Protein AF-A0A7W8HLC0-F1 (afdb_monomer_lite)

Foldseek 3Di:
DFDLVFFDDWDDDPPFWTFTWHADPVVRDTDTDTDGPVNCVVVVVVVVVVVHPD

pLDDT: mean 93.79, std 4.42, range [72.0, 97.94]

Sequence (54 aa):
MIDPDTIEDVDDCDGESILAYGYNPISKEWEWRWVSMEELAEAGRTDIIARVIG

Structure (mmCIF, N/CA/C/O backbone):
data_AF-A0A7W8HLC0-F1
#
_entry.id   AF-A0A7W8HLC0-F1
#
loop_
_atom_site.group_PDB
_atom_site.id
_atom_site.type_symbol
_atom_site.label_atom_id
_atom_site.label_alt_id
_atom_site.label_comp_id
_atom_site.label_asym_id
_atom_site.label_entity_id
_atom_site.label_seq_id
_atom_site.pdbx_PDB_ins_code
_atom_site.Cartn_x
_atom_site.Cartn_y
_atom_site.Cartn_z
_atom_site.occupancy
_atom_site.B_iso_or_equiv
_atom_site.auth_seq_id
_atom_site.auth_comp_id
_atom_site.auth_asym_id
_atom_site.auth_atom_id
_atom_site.pdbx_PDB_model_num
ATOM 1 N N . MET A 1 1 ? 1.949 -1.854 9.229 1.00 86.31 1 MET A N 1
ATOM 2 C CA . MET A 1 1 ? 2.301 -2.544 7.977 1.00 86.31 1 MET A CA 1
ATOM 3 C C . MET A 1 1 ? 1.046 -2.443 7.153 1.00 86.31 1 MET A C 1
ATOM 5 O O . MET A 1 1 ? 0.023 -2.863 7.678 1.00 86.31 1 MET A O 1
ATOM 9 N N . ILE A 1 2 ? 1.067 -1.764 6.008 1.00 94.12 2 ILE A N 1
ATOM 10 C CA . ILE A 1 2 ? -0.141 -1.706 5.177 1.00 94.12 2 ILE A CA 1
ATOM 11 C C . ILE A 1 2 ? -0.284 -3.040 4.445 1.00 94.12 2 ILE A C 1
ATOM 13 O O . ILE A 1 2 ? 0.724 -3.662 4.115 1.00 94.12 2 ILE A O 1
ATOM 17 N N . ASP A 1 3 ? -1.515 -3.501 4.269 1.00 94.69 3 ASP A N 1
ATOM 18 C CA . ASP A 1 3 ? -1.820 -4.714 3.521 1.00 94.69 3 ASP A CA 1
ATOM 19 C C . ASP A 1 3 ? -1.670 -4.428 2.013 1.00 94.69 3 ASP A C 1
ATOM 21 O O . ASP A 1 3 ? -2.401 -3.570 1.497 1.00 94.69 3 ASP A O 1
ATOM 25 N 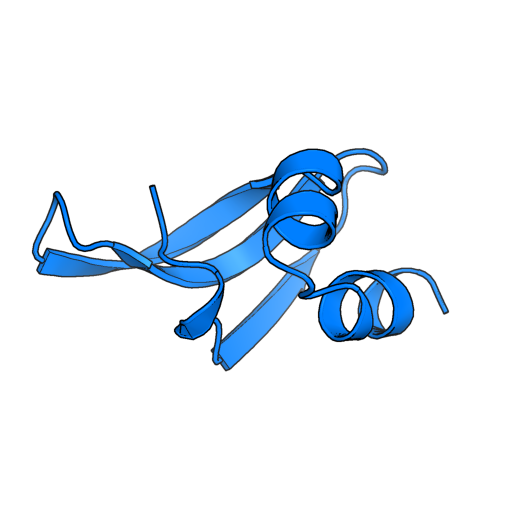N . PRO A 1 4 ? -0.748 -5.111 1.302 1.00 94.44 4 PRO A N 1
ATOM 26 C CA . PRO A 1 4 ? -0.518 -4.896 -0.123 1.00 94.44 4 PRO A CA 1
ATOM 27 C C . PRO A 1 4 ? -1.765 -5.060 -0.995 1.00 94.44 4 PRO A C 1
ATOM 29 O O . PRO A 1 4 ? -1.885 -4.377 -2.012 1.00 94.44 4 PRO A O 1
ATOM 32 N N . ASP A 1 5 ? -2.716 -5.912 -0.606 1.00 94.75 5 ASP A N 1
ATOM 33 C CA . ASP A 1 5 ? -3.956 -6.132 -1.363 1.00 94.75 5 ASP A CA 1
ATOM 34 C C . ASP A 1 5 ? -4.940 -4.962 -1.237 1.00 94.75 5 ASP A C 1
ATOM 36 O O . ASP A 1 5 ? -5.852 -4.810 -2.050 1.00 94.75 5 ASP A O 1
ATOM 40 N N . THR A 1 6 ? -4.742 -4.102 -0.238 1.00 96.25 6 THR A N 1
ATOM 41 C CA . THR A 1 6 ? -5.596 -2.937 0.031 1.00 96.25 6 THR A CA 1
ATOM 42 C C . THR A 1 6 ? -5.021 -1.630 -0.500 1.00 96.25 6 THR A C 1
ATOM 44 O O . THR A 1 6 ? -5.619 -0.580 -0.281 1.00 96.25 6 THR A O 1
ATOM 47 N N . ILE A 1 7 ? -3.860 -1.667 -1.163 1.00 96.50 7 ILE A N 1
ATOM 48 C CA . ILE A 1 7 ? -3.236 -0.457 -1.704 1.00 96.50 7 ILE A CA 1
ATOM 49 C C . ILE A 1 7 ? -4.132 0.139 -2.791 1.00 96.50 7 ILE A C 1
ATOM 51 O O . ILE A 1 7 ? -4.383 -0.503 -3.817 1.00 96.50 7 ILE A O 1
ATOM 55 N N . GLU A 1 8 ? -4.565 1.379 -2.563 1.00 96.06 8 GLU A N 1
ATOM 56 C CA . GLU A 1 8 ? -5.413 2.149 -3.478 1.00 96.06 8 GLU A CA 1
ATOM 57 C C . GLU A 1 8 ? -4.625 3.186 -4.280 1.00 96.06 8 GLU A C 1
ATOM 59 O O . GLU A 1 8 ? -4.995 3.472 -5.420 1.00 96.06 8 GLU A O 1
ATOM 64 N N . ASP A 1 9 ? -3.543 3.731 -3.717 1.00 95.50 9 ASP A N 1
ATOM 65 C CA . ASP A 1 9 ? -2.765 4.785 -4.368 1.00 95.50 9 ASP A CA 1
ATOM 66 C C . ASP A 1 9 ? -1.269 4.718 -4.046 1.00 95.50 9 ASP A C 1
ATOM 68 O O . ASP A 1 9 ? -0.852 4.103 -3.059 1.00 95.50 9 ASP A O 1
ATOM 72 N N . VAL A 1 10 ? -0.468 5.357 -4.898 1.00 95.25 10 VAL A N 1
ATOM 73 C CA . VAL A 1 10 ? 0.992 5.466 -4.782 1.00 95.25 10 VAL A CA 1
ATOM 74 C C . VAL A 1 10 ? 1.459 6.844 -5.232 1.00 95.25 10 VAL A C 1
ATOM 76 O O . VAL A 1 10 ? 0.916 7.383 -6.194 1.00 95.25 10 VAL A O 1
ATOM 79 N N . ASP A 1 11 ? 2.466 7.397 -4.556 1.00 94.12 11 ASP A N 1
ATOM 80 C CA . ASP A 1 11 ? 2.918 8.778 -4.805 1.00 94.12 11 ASP A CA 1
ATOM 81 C C . ASP A 1 11 ? 4.420 8.877 -5.110 1.00 94.12 11 ASP A C 1
ATOM 83 O O . ASP A 1 11 ? 4.807 9.445 -6.128 1.00 94.12 11 ASP A O 1
ATOM 87 N N . ASP A 1 12 ? 5.274 8.276 -4.274 1.00 94.06 12 ASP A N 1
ATOM 88 C CA . ASP A 1 12 ? 6.730 8.456 -4.345 1.00 94.06 12 ASP A CA 1
ATOM 89 C C . ASP A 1 12 ? 7.497 7.122 -4.318 1.00 94.06 12 ASP A C 1
ATOM 91 O O . ASP A 1 12 ? 6.970 6.083 -3.905 1.00 94.06 12 ASP A O 1
ATOM 95 N N . CYS A 1 13 ? 8.750 7.147 -4.772 1.00 93.44 13 CYS A N 1
ATOM 96 C CA . CYS A 1 13 ? 9.638 5.993 -4.873 1.00 93.44 13 CYS A CA 1
ATOM 97 C C . CYS A 1 13 ? 11.081 6.392 -4.577 1.00 93.44 13 CYS A C 1
ATOM 99 O O . CYS A 1 13 ? 11.654 7.229 -5.275 1.00 93.44 13 CYS A O 1
ATOM 101 N N . ASP A 1 14 ? 11.694 5.753 -3.582 1.00 92.81 14 ASP A N 1
ATOM 102 C CA . ASP A 1 14 ? 13.092 6.018 -3.215 1.00 92.81 14 ASP A CA 1
ATOM 103 C C . ASP A 1 14 ? 14.100 5.105 -3.943 1.00 92.81 14 ASP A C 1
ATOM 105 O O . ASP A 1 14 ? 15.309 5.235 -3.755 1.00 92.81 14 ASP A O 1
ATOM 109 N N . GLY A 1 15 ? 13.606 4.212 -4.808 1.00 90.75 15 GLY A N 1
ATOM 110 C CA . GLY A 1 15 ? 14.390 3.240 -5.573 1.00 90.75 15 GLY A CA 1
ATOM 111 C C . GLY A 1 15 ? 14.374 1.820 -5.002 1.00 90.75 15 GLY A C 1
ATOM 112 O O . GLY A 1 15 ? 14.651 0.881 -5.745 1.00 90.75 15 GLY A O 1
ATOM 113 N N . GLU A 1 16 ? 13.994 1.645 -3.735 1.00 94.56 16 GLU A N 1
ATOM 114 C CA . GLU A 1 16 ? 13.861 0.329 -3.083 1.00 94.56 16 GLU A CA 1
ATOM 115 C C . GLU A 1 16 ? 12.462 0.121 -2.482 1.00 94.56 16 GLU A C 1
ATOM 117 O O . GLU A 1 16 ? 11.995 -1.011 -2.328 1.00 94.56 16 GLU A O 1
ATOM 122 N N . SER A 1 17 ? 11.774 1.218 -2.174 1.00 95.62 17 SER A N 1
ATOM 123 C CA . SER A 1 17 ? 10.457 1.277 -1.557 1.00 95.62 17 SER A CA 1
ATOM 124 C C . SER A 1 17 ? 9.544 2.256 -2.287 1.00 95.62 17 SER A C 1
ATOM 126 O O . SER A 1 17 ? 9.981 3.228 -2.904 1.00 95.62 17 SER A O 1
ATOM 128 N N . ILE A 1 18 ? 8.244 2.001 -2.179 1.00 95.81 18 ILE A N 1
ATOM 129 C CA . ILE A 1 18 ? 7.180 2.818 -2.757 1.00 95.81 18 ILE A CA 1
ATOM 130 C C . ILE A 1 18 ? 6.316 3.356 -1.619 1.00 95.81 18 ILE A C 1
ATOM 132 O O . ILE A 1 18 ? 5.923 2.612 -0.714 1.00 95.81 18 ILE A O 1
ATOM 136 N N . LEU A 1 19 ? 6.021 4.653 -1.658 1.00 96.56 19 LEU A N 1
ATOM 137 C CA . LEU A 1 19 ? 5.071 5.288 -0.759 1.00 96.56 19 LEU A CA 1
ATOM 138 C C . LEU A 1 19 ? 3.660 4.957 -1.241 1.00 96.56 19 LEU A C 1
ATOM 140 O O . LEU A 1 19 ? 3.213 5.457 -2.274 1.00 96.56 19 LEU A O 1
ATOM 144 N N . ALA A 1 20 ? 2.974 4.106 -0.485 1.00 96.69 20 ALA A N 1
ATOM 145 C CA . ALA A 1 20 ? 1.664 3.581 -0.832 1.00 96.69 20 ALA A CA 1
ATOM 146 C C . ALA A 1 20 ? 0.618 3.942 0.226 1.00 96.69 20 ALA A C 1
ATOM 148 O O . ALA A 1 20 ? 0.907 3.975 1.427 1.00 96.69 20 ALA A O 1
ATOM 149 N N . TYR A 1 21 ? -0.606 4.202 -0.227 1.00 97.38 21 TYR A N 1
ATOM 150 C CA . TYR A 1 21 ? -1.774 4.399 0.621 1.00 97.38 21 TYR A CA 1
ATOM 151 C C . TYR A 1 21 ? -2.588 3.114 0.678 1.00 97.38 21 TYR A C 1
ATOM 153 O O . TYR A 1 21 ? -3.060 2.622 -0.350 1.00 97.38 21 TYR A O 1
ATOM 161 N N . GLY A 1 22 ? -2.758 2.570 1.879 1.00 97.69 22 GLY A N 1
ATOM 162 C CA . GLY A 1 22 ? -3.472 1.316 2.087 1.00 97.69 22 GLY A CA 1
ATOM 163 C C . GLY A 1 22 ? -3.938 1.140 3.525 1.00 97.69 22 GLY A C 1
ATOM 164 O O . GLY A 1 22 ? -3.620 1.932 4.419 1.00 97.69 22 GLY A O 1
ATOM 165 N N . TYR A 1 23 ? -4.701 0.080 3.759 1.00 97.94 23 TYR A N 1
ATOM 166 C CA . TYR A 1 23 ? -5.209 -0.255 5.080 1.00 97.94 23 TYR A CA 1
ATOM 167 C C . TYR A 1 23 ? -4.133 -0.962 5.907 1.00 97.94 23 TYR A C 1
ATOM 169 O O . TYR A 1 23 ? -3.567 -1.974 5.497 1.00 97.94 23 TYR A O 1
ATOM 177 N N . ASN A 1 24 ? -3.861 -0.463 7.110 1.00 97.00 24 ASN A N 1
ATOM 178 C CA . ASN A 1 24 ? -3.009 -1.137 8.079 1.00 97.00 24 ASN A CA 1
ATOM 179 C C . ASN A 1 24 ? -3.878 -1.969 9.044 1.00 97.00 24 ASN A C 1
ATOM 181 O O . ASN A 1 24 ? -4.520 -1.400 9.932 1.00 97.00 24 ASN A O 1
ATOM 185 N N . PRO A 1 25 ? -3.869 -3.316 8.959 1.00 94.56 25 PRO A N 1
ATOM 186 C CA . PRO A 1 25 ? -4.681 -4.168 9.831 1.00 94.56 25 PRO A CA 1
ATOM 187 C C . PRO A 1 25 ? -4.249 -4.147 11.307 1.00 94.56 25 PRO A C 1
ATOM 189 O O . PRO A 1 25 ? -5.022 -4.566 12.170 1.00 94.56 25 PRO A O 1
ATOM 192 N N . ILE A 1 26 ? -3.041 -3.658 11.616 1.00 94.12 26 ILE A N 1
ATOM 193 C CA . ILE A 1 26 ? -2.513 -3.557 12.984 1.00 94.12 26 ILE A CA 1
ATOM 194 C C . ILE A 1 26 ? -3.117 -2.346 13.699 1.00 94.12 26 ILE A C 1
ATOM 196 O O . ILE A 1 26 ? -3.657 -2.493 14.795 1.00 94.12 26 ILE A O 1
ATOM 200 N N . SER A 1 27 ? -3.039 -1.158 13.091 1.00 94.44 27 SER A N 1
ATOM 201 C CA . SER A 1 27 ? -3.651 0.061 13.648 1.00 94.44 27 SER A CA 1
ATOM 202 C C . SER A 1 27 ? -5.151 0.149 13.366 1.00 94.44 27 SER A C 1
ATOM 204 O O . SER A 1 27 ? -5.856 0.846 14.088 1.00 94.44 27 SER A O 1
ATOM 206 N N . LYS A 1 28 ? -5.650 -0.617 12.386 1.00 96.00 28 LYS A N 1
ATOM 207 C CA . LYS A 1 28 ? -7.021 -0.558 11.854 1.00 96.00 28 LYS A CA 1
ATOM 208 C C . LYS A 1 28 ? -7.355 0.788 11.211 1.00 96.00 28 LYS A C 1
ATOM 210 O O . LYS A 1 28 ? -8.483 1.267 11.307 1.00 96.00 28 LYS A O 1
ATOM 215 N N . GLU A 1 29 ? -6.370 1.387 10.552 1.00 97.56 29 GLU A N 1
ATOM 216 C CA . GLU A 1 29 ? -6.474 2.705 9.930 1.00 97.56 29 GLU A CA 1
ATOM 217 C C . GLU A 1 29 ? -5.896 2.680 8.517 1.00 97.56 29 GLU A C 1
ATOM 219 O O . GLU A 1 29 ? -5.029 1.864 8.203 1.00 97.56 29 GLU A O 1
ATOM 224 N N . TRP A 1 30 ? -6.377 3.588 7.672 1.00 97.56 30 TRP A N 1
ATOM 225 C CA . TRP A 1 30 ? -5.781 3.853 6.368 1.00 97.56 30 TRP A CA 1
ATOM 226 C C . TRP A 1 30 ? -4.653 4.863 6.524 1.00 97.56 30 TRP A C 1
ATOM 228 O O . TRP A 1 30 ? -4.859 5.939 7.089 1.00 97.56 30 TRP A O 1
ATOM 238 N N . GLU A 1 31 ? -3.470 4.529 6.025 1.00 97.75 31 GLU A N 1
ATOM 239 C CA . GLU A 1 31 ? -2.291 5.375 6.167 1.00 97.75 31 GLU A CA 1
ATOM 240 C C . GLU A 1 31 ? -1.396 5.313 4.931 1.00 97.75 31 GLU A C 1
ATOM 242 O O . GLU A 1 31 ? -1.385 4.332 4.187 1.00 97.75 31 GLU A O 1
ATOM 247 N N . TRP A 1 32 ? -0.620 6.379 4.741 1.00 96.94 32 TRP A N 1
ATOM 248 C CA . TRP A 1 32 ? 0.512 6.378 3.825 1.00 96.94 32 TRP A CA 1
ATOM 249 C C . TRP A 1 32 ? 1.698 5.699 4.493 1.00 96.94 32 TRP A C 1
ATOM 251 O O . TRP A 1 32 ? 2.072 6.051 5.617 1.00 96.94 32 TRP A O 1
ATOM 261 N N . ARG A 1 33 ? 2.312 4.741 3.802 1.00 96.56 33 ARG A N 1
ATOM 262 C CA . ARG A 1 33 ? 3.473 4.025 4.316 1.00 96.56 33 ARG A CA 1
ATOM 263 C C . ARG A 1 33 ? 4.415 3.619 3.195 1.00 96.56 33 ARG A C 1
ATOM 265 O O . ARG A 1 33 ? 3.982 3.221 2.121 1.00 96.56 33 ARG A O 1
ATOM 272 N N . TRP A 1 34 ? 5.707 3.680 3.488 1.00 96.06 34 TRP A N 1
ATOM 273 C CA . TRP A 1 34 ? 6.728 3.064 2.654 1.00 96.06 34 TRP A CA 1
ATOM 274 C C . TRP A 1 34 ? 6.622 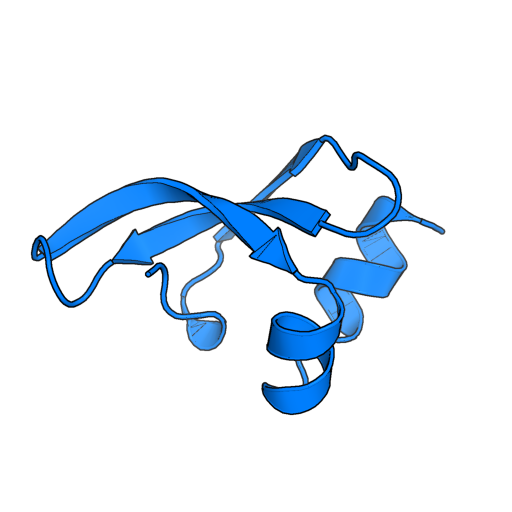1.543 2.754 1.00 96.06 34 TRP A C 1
ATOM 276 O O . TRP A 1 34 ? 6.644 0.990 3.859 1.00 96.06 34 TRP A O 1
ATOM 286 N N . VAL A 1 35 ? 6.482 0.900 1.600 1.00 95.25 35 VAL A N 1
ATOM 287 C CA . VAL A 1 35 ? 6.478 -0.556 1.436 1.00 95.25 35 VAL A CA 1
ATOM 288 C C . VAL A 1 35 ? 7.609 -0.914 0.494 1.00 95.25 35 VAL A C 1
ATOM 290 O O . VAL A 1 35 ? 7.760 -0.278 -0.553 1.00 95.25 35 VAL A O 1
ATOM 293 N N . SER A 1 36 ? 8.414 -1.908 0.856 1.00 95.44 36 SER A N 1
ATOM 294 C CA . SER A 1 36 ? 9.517 -2.318 -0.005 1.00 95.44 36 SER A CA 1
ATOM 295 C C . SER A 1 36 ? 8.997 -2.966 -1.291 1.00 95.44 36 SER A C 1
ATOM 297 O O . SER A 1 36 ? 7.943 -3.609 -1.321 1.00 95.44 36 SER A O 1
ATOM 299 N N . MET A 1 37 ? 9.748 -2.819 -2.381 1.00 94.19 37 MET A N 1
ATOM 300 C CA . MET A 1 37 ? 9.421 -3.495 -3.638 1.00 94.19 37 MET A CA 1
ATOM 301 C C . MET A 1 37 ? 9.482 -5.019 -3.502 1.00 94.19 37 MET A C 1
ATOM 303 O O . MET A 1 37 ? 8.739 -5.711 -4.193 1.00 94.19 37 MET A O 1
ATOM 307 N N . GLU A 1 38 ? 10.332 -5.541 -2.613 1.00 95.31 38 GLU A N 1
ATOM 308 C CA . GLU A 1 38 ? 10.389 -6.972 -2.300 1.00 95.31 38 GLU A CA 1
A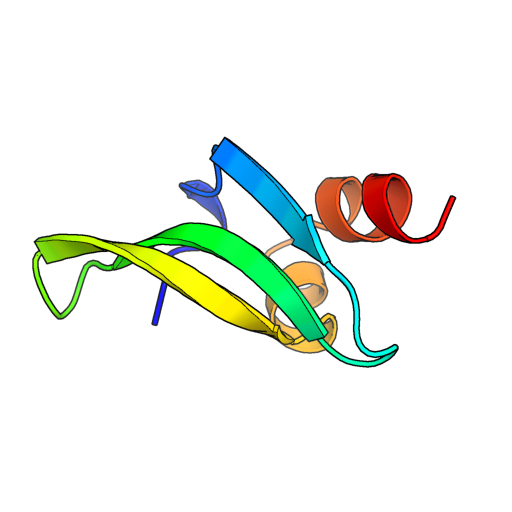TOM 309 C C . GLU A 1 38 ? 9.059 -7.451 -1.707 1.00 95.31 38 GLU A C 1
ATOM 311 O O . GLU A 1 38 ? 8.453 -8.364 -2.263 1.00 95.31 38 GLU A O 1
ATOM 316 N N . GLU A 1 39 ? 8.535 -6.766 -0.683 1.00 93.94 39 GLU A N 1
ATOM 317 C CA . GLU A 1 39 ? 7.229 -7.088 -0.085 1.00 93.94 39 GLU A CA 1
ATOM 318 C C . GLU A 1 39 ? 6.093 -7.038 -1.122 1.00 93.94 39 GLU A C 1
ATOM 320 O O . GLU A 1 39 ? 5.231 -7.917 -1.152 1.00 93.94 39 GLU A O 1
ATOM 325 N N . LEU A 1 40 ? 6.093 -6.032 -2.005 1.00 94.00 40 LEU A N 1
ATOM 326 C CA . LEU A 1 40 ? 5.103 -5.929 -3.083 1.00 94.00 40 LEU A CA 1
ATOM 327 C C . LEU A 1 40 ? 5.242 -7.067 -4.104 1.00 94.00 40 LEU A C 1
ATOM 329 O O . LEU A 1 40 ? 4.233 -7.596 -4.570 1.00 94.00 40 LEU A O 1
ATOM 333 N N . ALA A 1 41 ? 6.467 -7.461 -4.452 1.00 94.31 41 ALA A N 1
ATOM 334 C CA . ALA A 1 41 ? 6.719 -8.558 -5.379 1.00 94.31 41 ALA A CA 1
ATOM 335 C C . ALA A 1 41 ? 6.312 -9.914 -4.781 1.00 94.31 41 ALA A C 1
ATOM 337 O O . ALA A 1 41 ? 5.672 -10.712 -5.469 1.00 94.31 41 ALA A O 1
ATOM 338 N N . GLU A 1 42 ? 6.616 -10.157 -3.504 1.00 95.25 42 GLU A N 1
ATOM 339 C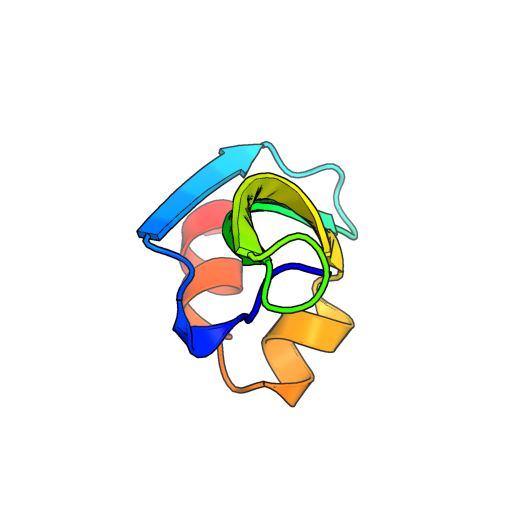 CA . GLU A 1 42 ? 6.191 -11.355 -2.770 1.00 95.25 42 GLU A CA 1
ATOM 340 C C . GLU A 1 42 ? 4.665 -11.435 -2.634 1.00 95.25 42 GLU A C 1
ATOM 342 O O . GLU A 1 42 ? 4.088 -12.516 -2.766 1.00 95.25 42 GLU A O 1
ATOM 347 N N . ALA A 1 43 ? 3.998 -10.290 -2.459 1.00 93.81 43 ALA A N 1
ATOM 348 C CA . ALA A 1 43 ? 2.539 -10.183 -2.472 1.00 93.81 43 ALA A CA 1
ATOM 349 C C . ALA A 1 43 ? 1.920 -10.288 -3.881 1.00 93.81 43 ALA A C 1
ATOM 351 O O . ALA A 1 43 ? 0.702 -10.222 -4.033 1.00 93.81 43 ALA A O 1
ATOM 352 N N . GLY A 1 44 ? 2.729 -10.427 -4.937 1.00 94.81 44 GLY A N 1
ATOM 353 C CA . GLY A 1 44 ? 2.250 -10.486 -6.321 1.00 94.81 44 GLY A CA 1
ATOM 354 C C . GLY A 1 44 ? 1.743 -9.148 -6.871 1.00 94.81 44 GLY A C 1
ATOM 355 O O . GLY A 1 44 ? 1.197 -9.109 -7.974 1.00 94.81 44 GLY A O 1
ATOM 356 N N . ARG A 1 45 ? 1.966 -8.040 -6.157 1.00 93.56 45 ARG A N 1
ATOM 357 C CA . ARG A 1 45 ? 1.609 -6.669 -6.552 1.00 93.56 45 ARG A CA 1
ATOM 358 C C . ARG A 1 45 ? 2.671 -6.016 -7.442 1.00 93.56 45 ARG A C 1
ATOM 360 O O . ARG A 1 45 ? 3.004 -4.837 -7.309 1.00 93.56 45 ARG A O 1
ATOM 367 N N . THR A 1 46 ? 3.209 -6.773 -8.399 1.00 92.62 46 THR A N 1
ATOM 368 C CA . THR A 1 46 ? 4.171 -6.251 -9.387 1.00 92.62 46 THR A CA 1
ATOM 369 C C . THR A 1 46 ? 3.554 -5.189 -10.304 1.00 92.62 46 THR A C 1
ATOM 371 O O . THR A 1 46 ? 4.286 -4.427 -10.932 1.00 92.62 46 THR A O 1
ATOM 374 N N . ASP A 1 47 ? 2.219 -5.117 -10.373 1.00 93.62 47 ASP A N 1
ATOM 375 C CA . ASP A 1 47 ? 1.477 -4.051 -11.055 1.00 93.62 47 ASP A CA 1
ATOM 376 C C . ASP A 1 47 ? 1.782 -2.667 -10.466 1.00 93.62 47 ASP A C 1
ATOM 378 O O . ASP A 1 47 ? 1.963 -1.708 -11.218 1.00 93.62 47 ASP A O 1
ATOM 382 N N . ILE A 1 48 ? 1.908 -2.577 -9.138 1.00 92.38 48 ILE A N 1
ATOM 383 C CA . ILE A 1 48 ? 2.257 -1.333 -8.447 1.00 92.38 48 ILE A CA 1
ATOM 384 C C . ILE A 1 48 ? 3.690 -0.931 -8.791 1.00 92.38 48 ILE A C 1
ATOM 386 O O . ILE A 1 48 ? 3.934 0.209 -9.180 1.00 92.38 48 ILE A O 1
ATOM 390 N N . ILE A 1 49 ? 4.627 -1.880 -8.706 1.00 91.31 49 ILE A N 1
ATOM 391 C CA . ILE A 1 49 ? 6.045 -1.645 -9.015 1.00 91.31 49 ILE A CA 1
ATOM 392 C C . ILE A 1 49 ? 6.192 -1.121 -10.452 1.00 91.31 49 ILE A C 1
ATOM 394 O O . ILE A 1 49 ? 6.860 -0.116 -10.691 1.00 91.31 49 ILE A O 1
ATOM 398 N N . ALA A 1 50 ? 5.510 -1.754 -11.411 1.00 90.31 50 ALA A N 1
ATOM 399 C CA . ALA A 1 50 ? 5.548 -1.350 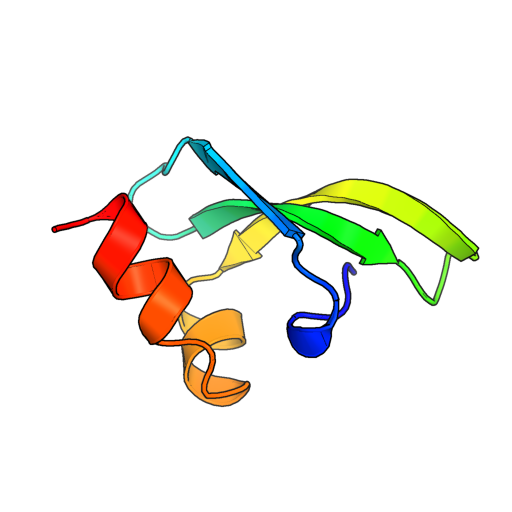-12.814 1.00 90.31 50 ALA A CA 1
ATOM 400 C C . ALA A 1 50 ? 4.951 0.045 -13.062 1.00 90.31 50 ALA A C 1
ATOM 402 O O . ALA A 1 50 ? 5.438 0.757 -13.933 1.00 90.31 50 ALA A O 1
ATOM 403 N N . ARG A 1 51 ? 3.921 0.448 -12.307 1.00 87.25 51 ARG A N 1
ATOM 404 C CA . ARG A 1 51 ? 3.273 1.764 -12.443 1.00 87.25 51 ARG A CA 1
ATOM 405 C C . ARG A 1 51 ? 4.150 2.923 -11.970 1.00 87.25 51 ARG A C 1
ATOM 407 O O . ARG A 1 51 ? 3.966 4.041 -12.436 1.00 87.25 51 ARG A O 1
ATOM 414 N N . VAL A 1 52 ? 5.036 2.667 -11.014 1.00 85.44 52 VAL A N 1
ATOM 415 C CA . VAL A 1 52 ? 5.849 3.706 -10.369 1.00 85.44 52 VAL A CA 1
ATOM 416 C C . VAL A 1 52 ? 7.212 3.871 -11.048 1.00 85.44 52 VAL A C 1
ATOM 418 O O . VAL A 1 52 ? 7.758 4.969 -11.061 1.00 85.44 52 VAL A O 1
ATOM 421 N N . ILE A 1 53 ? 7.759 2.796 -11.628 1.00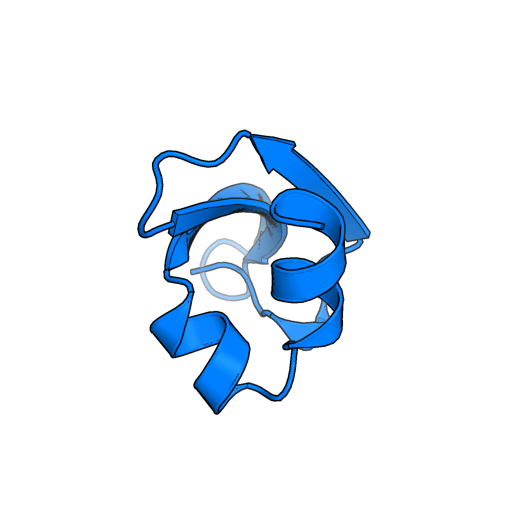 80.00 53 ILE A N 1
ATOM 422 C CA . ILE A 1 53 ? 9.091 2.797 -12.264 1.00 80.00 53 ILE A CA 1
ATOM 423 C C . ILE A 1 53 ? 9.007 2.851 -13.804 1.00 80.00 53 ILE A C 1
ATOM 425 O O . ILE A 1 53 ? 9.994 3.193 -14.457 1.00 80.00 53 ILE A O 1
ATOM 429 N N . GLY A 1 54 ? 7.864 2.481 -14.393 1.00 72.00 54 GLY A N 1
ATOM 430 C CA . GLY A 1 54 ? 7.629 2.487 -15.845 1.00 72.00 54 GLY A CA 1
ATOM 431 C C . GLY A 1 54 ? 7.177 3.837 -16.379 1.00 72.00 54 GLY A C 1
ATOM 432 O O . GLY A 1 54 ? 7.679 4.216 -17.462 1.00 72.00 54 GLY A O 1
#

Radius of gyration: 10.06 Å; chains: 1; bounding box: 21×20×30 Å

Secondary structure (DSSP, 8-state):
---GGG--EEEEE-SSEEEEEEEETTTTEEEEEEEEHHHHHHTT-HHHHHHHH-

Organism: NCBI:txid1368430